Protein AF-A0A5D4U8N4-F1 (afdb_monomer_lite)

Foldseek 3Di:
DLVVLVVCVVPADQFGKDKDKFFALDDDPDDDDSVPDDHPVRVCVVNVVNQWDWDKDAPDPGMIMIIIHHDDD

Secondary structure (DSSP, 8-state):
-HHHHHHHHHHS-TT--EEEEEE-SS--SSSS-GGG---HHHHHHHHHHTTEEEEEEEEETTEEEEEEEEPP-

Organism: NCBI:txid189382

Structure (mmCIF, N/CA/C/O backbone):
data_AF-A0A5D4U8N4-F1
#
_entry.id   AF-A0A5D4U8N4-F1
#
loop_
_atom_site.group_PDB
_atom_site.id
_atom_site.type_symbol
_atom_site.label_atom_id
_atom_site.label_alt_id
_atom_site.label_comp_id
_atom_site.label_asym_id
_atom_site.label_entity_id
_atom_site.label_seq_id
_atom_site.pdbx_PDB_ins_code
_atom_site.Cartn_x
_atom_site.Cartn_y
_atom_site.Cartn_z
_atom_site.occupancy
_atom_site.B_iso_or_equiv
_atom_site.auth_seq_id
_atom_site.auth_comp_id
_atom_site.auth_asym_id
_atom_site.auth_atom_id
_atom_site.pdbx_PDB_model_num
ATOM 1 N N . MET A 1 1 ? 9.710 -0.953 9.414 1.00 63.28 1 MET A N 1
ATOM 2 C CA . MET A 1 1 ? 8.270 -1.177 9.163 1.00 63.28 1 MET A CA 1
ATOM 3 C C . MET A 1 1 ? 7.482 -1.254 10.466 1.00 63.28 1 MET A C 1
ATOM 5 O O . MET A 1 1 ? 6.735 -0.326 10.717 1.00 63.28 1 MET A O 1
ATOM 9 N N . ILE A 1 2 ? 7.716 -2.242 11.344 1.00 71.50 2 ILE A N 1
ATOM 10 C CA . ILE A 1 2 ? 6.929 -2.443 12.587 1.00 71.50 2 ILE A CA 1
ATOM 11 C C . ILE A 1 2 ? 6.773 -1.165 13.433 1.00 71.50 2 ILE A C 1
ATOM 13 O O . ILE A 1 2 ? 5.656 -0.798 13.775 1.00 71.50 2 ILE A O 1
ATOM 17 N N . LYS A 1 3 ? 7.866 -0.434 13.702 1.00 80.94 3 LYS A N 1
ATOM 18 C CA . LYS A 1 3 ? 7.789 0.828 14.459 1.00 80.94 3 LYS A CA 1
ATOM 19 C C . LYS A 1 3 ? 6.926 1.890 13.764 1.00 80.94 3 LYS A C 1
ATOM 21 O O . LYS A 1 3 ? 6.139 2.550 14.421 1.00 80.94 3 LYS A O 1
ATOM 26 N N . VAL A 1 4 ? 7.049 2.026 12.442 1.00 83.06 4 VAL A N 1
ATOM 27 C CA . VAL A 1 4 ? 6.280 3.011 11.662 1.00 83.06 4 VAL A CA 1
ATOM 28 C C . VAL A 1 4 ? 4.789 2.691 11.724 1.00 83.06 4 VAL A C 1
ATOM 30 O O . VAL A 1 4 ? 3.985 3.589 11.926 1.00 83.06 4 VAL A O 1
ATOM 33 N N . PHE A 1 5 ? 4.409 1.418 11.614 1.00 82.81 5 PHE A N 1
ATOM 34 C CA . PHE A 1 5 ? 3.006 1.016 11.724 1.00 82.81 5 PHE A CA 1
ATOM 35 C C . PHE A 1 5 ? 2.437 1.223 13.123 1.00 82.81 5 PHE A C 1
ATOM 37 O O . PHE A 1 5 ? 1.298 1.663 13.236 1.00 82.81 5 PHE A O 1
ATOM 44 N N . GLN A 1 6 ? 3.229 0.979 14.169 1.00 83.88 6 GLN A N 1
ATOM 45 C CA . GLN A 1 6 ? 2.816 1.272 15.538 1.00 83.88 6 GLN A CA 1
ATOM 46 C C . GLN A 1 6 ? 2.631 2.778 15.761 1.00 83.88 6 GLN A C 1
ATOM 48 O O . GLN A 1 6 ? 1.574 3.198 16.219 1.00 83.88 6 GLN A O 1
ATOM 53 N N . ASP A 1 7 ? 3.612 3.594 15.365 1.00 86.31 7 ASP A N 1
ATOM 54 C CA . ASP A 1 7 ? 3.528 5.053 15.493 1.00 86.31 7 ASP A CA 1
ATOM 55 C C . ASP A 1 7 ? 2.290 5.592 14.742 1.00 86.31 7 ASP A 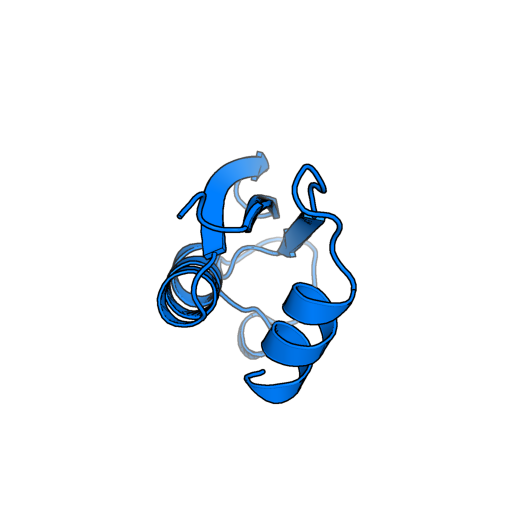C 1
ATOM 57 O O . ASP A 1 7 ? 1.560 6.443 15.247 1.00 86.31 7 ASP A O 1
ATOM 61 N N . LEU A 1 8 ? 2.007 5.059 13.548 1.00 81.75 8 LEU A N 1
ATOM 62 C CA . LEU A 1 8 ? 0.840 5.448 12.756 1.00 81.75 8 LEU A CA 1
ATOM 63 C C . LEU A 1 8 ? -0.477 4.971 13.363 1.00 81.75 8 LEU A C 1
ATOM 65 O O . LEU A 1 8 ? -1.452 5.719 13.333 1.00 81.75 8 LEU A O 1
ATOM 69 N N . HIS A 1 9 ? -0.514 3.766 13.931 1.00 84.81 9 HIS A N 1
ATOM 70 C CA . HIS A 1 9 ? -1.675 3.284 14.673 1.00 84.81 9 HIS A CA 1
ATOM 71 C C . HIS A 1 9 ? -2.005 4.237 15.828 1.00 84.81 9 HIS A C 1
ATOM 73 O O . HIS A 1 9 ? -3.164 4.601 16.023 1.00 84.81 9 HIS A O 1
ATOM 79 N N . ASP A 1 10 ? -0.985 4.679 16.561 1.00 86.69 10 ASP A N 1
ATOM 80 C CA . ASP A 1 10 ? -1.155 5.526 17.739 1.00 86.69 10 ASP A CA 1
ATOM 81 C C . ASP A 1 10 ? -1.539 6.969 17.366 1.00 86.69 10 ASP A C 1
ATOM 83 O O . ASP A 1 10 ? -2.289 7.620 18.094 1.00 86.69 10 ASP A O 1
ATOM 87 N N . MET A 1 11 ? -1.084 7.464 16.209 1.00 87.38 11 MET A N 1
ATOM 88 C CA . MET A 1 11 ? -1.430 8.796 15.697 1.00 87.38 11 MET A CA 1
ATOM 89 C C . MET A 1 11 ? -2.796 8.864 15.001 1.00 87.38 11 MET A C 1
ATOM 91 O O . MET A 1 11 ? -3.423 9.928 14.982 1.00 87.38 11 MET A O 1
ATOM 95 N N . LEU A 1 12 ? -3.254 7.772 14.381 1.00 88.38 12 LEU A N 1
ATOM 96 C CA . LEU A 1 12 ? -4.511 7.762 13.639 1.00 88.38 12 LEU A CA 1
ATOM 97 C C . LEU A 1 12 ? -5.694 7.851 14.615 1.00 88.38 12 LEU A C 1
ATOM 99 O O . LEU A 1 12 ? -5.775 7.102 15.589 1.00 88.38 12 LEU A O 1
ATOM 103 N N . LYS A 1 13 ? -6.636 8.762 14.349 1.00 90.50 13 LYS A N 1
ATOM 104 C CA . LYS A 1 13 ? -7.912 8.813 15.082 1.00 90.50 13 LYS A CA 1
ATOM 105 C C . LYS A 1 13 ? -8.700 7.519 14.862 1.00 90.50 13 LYS A C 1
ATOM 107 O O . LYS A 1 13 ? -8.481 6.830 13.870 1.00 90.50 13 LYS A O 1
ATOM 112 N N . GLU A 1 14 ? -9.637 7.213 15.754 1.00 88.56 14 GLU A N 1
ATOM 113 C CA . GLU A 1 14 ? -10.458 5.994 15.658 1.00 88.56 14 GLU A CA 1
ATOM 114 C C . GLU A 1 14 ? -11.220 5.880 14.326 1.00 88.56 14 GLU A C 1
ATOM 116 O O . GLU A 1 14 ? -11.304 4.800 13.750 1.00 88.56 14 GLU A O 1
ATOM 121 N N . ASP A 1 15 ? -11.701 7.001 13.787 1.00 89.88 15 ASP A N 1
ATOM 122 C CA . ASP A 1 15 ? -12.363 7.116 12.481 1.00 89.88 15 ASP A CA 1
ATOM 123 C C . ASP A 1 15 ? -11.428 7.609 11.360 1.00 89.88 15 ASP A C 1
ATOM 125 O O . ASP A 1 15 ? -11.862 7.890 10.239 1.00 89.88 15 ASP A O 1
ATOM 129 N N . GLY A 1 16 ? -10.135 7.729 11.660 1.00 92.38 16 GLY A N 1
ATOM 130 C CA . GLY A 1 16 ? -9.130 8.230 10.742 1.00 92.38 16 GLY A CA 1
ATOM 131 C C . GLY A 1 16 ? -8.897 7.288 9.565 1.00 92.38 16 GLY A C 1
ATOM 132 O O . GLY A 1 16 ? -8.969 6.063 9.677 1.00 92.38 16 GLY A O 1
ATOM 133 N N . ILE A 1 17 ? -8.562 7.882 8.422 1.00 94.19 17 ILE A N 1
ATOM 134 C CA . ILE A 1 17 ? -8.173 7.161 7.213 1.00 94.19 17 ILE A CA 1
ATOM 135 C C . ILE A 1 17 ? -6.753 7.567 6.855 1.00 94.19 17 ILE A C 1
ATOM 137 O O . ILE A 1 17 ? -6.443 8.757 6.792 1.00 94.19 17 ILE A O 1
ATOM 141 N N . TRP A 1 18 ? -5.917 6.580 6.557 1.00 94.06 18 TRP A N 1
ATOM 142 C CA . TRP A 1 18 ? -4.641 6.809 5.898 1.00 94.06 18 TRP A CA 1
ATOM 143 C C . TRP A 1 18 ? -4.717 6.311 4.455 1.00 94.06 18 TRP A C 1
ATOM 145 O O . TRP A 1 18 ? -5.119 5.180 4.197 1.00 94.06 18 TRP A O 1
ATOM 155 N N . LEU A 1 19 ? -4.371 7.182 3.508 1.00 96.31 19 LEU A N 1
ATOM 156 C CA . LEU A 1 19 ? -4.238 6.839 2.098 1.00 96.31 19 LEU A CA 1
ATOM 157 C C . LEU A 1 19 ? -2.755 6.705 1.754 1.00 96.31 19 LEU A C 1
ATOM 159 O O . LEU A 1 19 ? -1.990 7.653 1.931 1.00 96.31 19 LEU 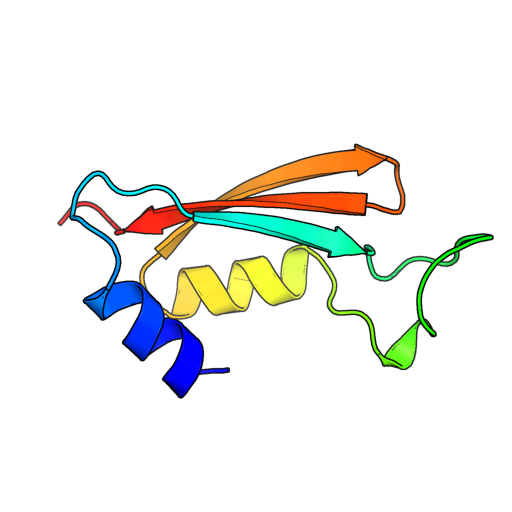A O 1
ATOM 163 N N . ILE A 1 20 ? -2.375 5.543 1.235 1.00 96.81 20 ILE A N 1
ATOM 164 C CA . ILE A 1 20 ? -1.044 5.278 0.690 1.00 96.81 20 ILE A CA 1
ATOM 165 C C . ILE A 1 20 ? -1.154 5.275 -0.829 1.00 96.81 20 ILE A C 1
ATOM 167 O O . ILE A 1 20 ? -2.061 4.644 -1.367 1.00 96.81 20 ILE A O 1
ATOM 171 N N . LEU A 1 21 ? -0.231 5.962 -1.500 1.00 98.00 21 LEU A N 1
ATOM 172 C CA . LEU A 1 21 ? -0.036 5.927 -2.947 1.00 98.00 21 LEU A CA 1
ATOM 173 C C . LEU A 1 21 ? 1.412 5.527 -3.202 1.00 98.00 21 LEU A C 1
ATOM 175 O O . LEU A 1 21 ? 2.312 6.172 -2.665 1.00 98.00 21 LEU A O 1
ATOM 179 N N . ASP A 1 22 ? 1.633 4.483 -3.993 1.00 97.56 22 ASP A N 1
ATOM 180 C CA . ASP A 1 22 ? 2.988 4.023 -4.297 1.00 97.56 22 ASP A CA 1
ATOM 181 C C . ASP A 1 22 ? 3.058 3.281 -5.639 1.00 97.56 22 ASP A C 1
ATOM 183 O O . ASP A 1 22 ? 2.039 2.967 -6.265 1.00 97.56 22 ASP A O 1
ATOM 187 N N . TRP A 1 23 ? 4.281 3.018 -6.090 1.00 98.12 23 TRP A N 1
ATOM 188 C CA . TRP A 1 23 ? 4.561 2.256 -7.297 1.00 98.12 23 TRP A CA 1
ATOM 189 C C . TRP A 1 23 ? 4.376 0.762 -7.057 1.00 98.12 23 TRP A C 1
ATOM 191 O O . TRP A 1 23 ? 4.994 0.178 -6.170 1.00 98.12 23 TRP A O 1
ATOM 201 N N . GLU A 1 24 ? 3.587 0.119 -7.915 1.00 98.25 24 GLU A N 1
ATOM 202 C CA . GLU A 1 24 ? 3.472 -1.335 -7.925 1.00 98.25 24 GLU A CA 1
ATOM 203 C C . GLU A 1 24 ? 4.803 -1.978 -8.337 1.00 98.25 24 GLU A C 1
ATOM 205 O O . GLU A 1 24 ? 5.562 -1.437 -9.157 1.00 98.25 24 GLU A O 1
ATOM 210 N N . LYS A 1 25 ? 5.081 -3.164 -7.785 1.00 98.25 25 LYS A N 1
ATOM 211 C CA . LYS A 1 25 ? 6.280 -3.949 -8.097 1.00 98.25 25 LYS A CA 1
ATOM 212 C C . LYS A 1 25 ? 6.123 -4.700 -9.423 1.00 98.25 25 LYS A C 1
ATOM 214 O O . LYS A 1 25 ? 6.163 -5.926 -9.485 1.00 98.25 25 LYS A O 1
ATOM 219 N N . VAL A 1 26 ? 5.946 -3.925 -10.485 1.00 97.38 26 VAL A N 1
ATOM 220 C CA . VAL A 1 26 ? 5.895 -4.350 -11.885 1.00 97.38 26 VAL A CA 1
ATOM 221 C C . VAL A 1 26 ? 6.820 -3.466 -12.713 1.00 97.38 26 VAL A C 1
ATOM 223 O O . VAL A 1 26 ? 7.074 -2.316 -12.352 1.00 97.38 26 VAL A O 1
ATOM 226 N N . GLU A 1 27 ? 7.312 -3.993 -13.830 1.00 97.12 27 GLU A N 1
ATOM 227 C CA . GLU A 1 27 ? 8.074 -3.202 -14.796 1.00 97.12 27 GLU A CA 1
ATOM 228 C C . GLU A 1 27 ? 7.224 -2.049 -15.347 1.00 97.12 27 GLU A C 1
ATOM 230 O O . GLU A 1 27 ? 6.044 -2.219 -15.667 1.00 97.12 27 GLU A O 1
ATOM 235 N N . SER A 1 28 ? 7.820 -0.861 -15.452 1.00 94.94 28 SER A N 1
ATOM 236 C CA . SER A 1 28 ? 7.158 0.334 -15.979 1.00 94.94 28 SER A CA 1
ATOM 237 C C . SER A 1 28 ? 8.169 1.325 -16.546 1.00 94.94 28 SER A C 1
ATOM 239 O O . SER A 1 28 ? 9.295 1.411 -16.065 1.00 94.94 28 SER A O 1
ATOM 241 N N . GLU A 1 29 ? 7.751 2.119 -17.537 1.00 93.81 29 GLU A N 1
ATOM 242 C CA . GLU A 1 29 ? 8.611 3.129 -18.183 1.00 93.81 29 GLU A CA 1
ATOM 243 C C . GLU A 1 29 ? 9.099 4.219 -17.218 1.00 93.81 29 GLU A C 1
ATOM 245 O O . GLU A 1 29 ? 10.149 4.822 -17.420 1.00 93.81 29 GLU A O 1
ATOM 250 N N . MET A 1 30 ? 8.322 4.479 -16.166 1.00 93.62 30 MET A N 1
ATOM 251 C CA . MET A 1 30 ? 8.612 5.476 -15.140 1.00 93.62 30 MET A CA 1
ATOM 252 C C . MET A 1 30 ? 8.609 4.845 -13.751 1.00 93.62 30 MET A C 1
ATOM 254 O O . MET A 1 30 ? 8.021 3.782 -13.543 1.00 93.62 30 MET A O 1
ATOM 258 N N . GLY A 1 31 ? 9.214 5.545 -12.793 1.00 94.56 31 GLY A N 1
ATOM 259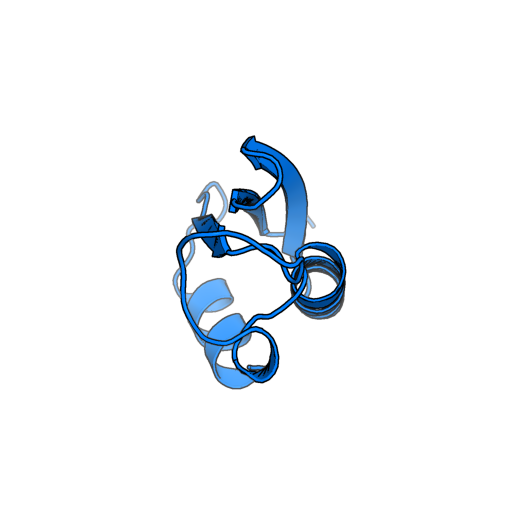 C CA . GLY A 1 31 ? 9.231 5.173 -11.381 1.00 94.56 31 GLY A CA 1
ATOM 260 C C . GLY A 1 31 ? 10.620 4.777 -10.878 1.00 94.56 31 GLY A C 1
ATOM 261 O O . GLY A 1 31 ? 11.586 4.772 -11.642 1.00 94.56 31 GLY A O 1
ATOM 262 N N . PRO A 1 32 ? 10.745 4.473 -9.578 1.00 96.00 32 PRO A N 1
ATOM 263 C CA . PRO A 1 32 ? 12.003 4.027 -8.990 1.00 96.00 32 PRO A CA 1
ATOM 264 C C . PRO A 1 32 ? 12.405 2.633 -9.513 1.00 96.00 32 PRO A C 1
ATOM 266 O O . PRO A 1 32 ? 11.557 1.925 -10.073 1.00 96.00 32 PRO A O 1
ATOM 269 N N . PRO A 1 33 ? 13.663 2.204 -9.302 1.00 97.06 33 PRO A N 1
ATOM 270 C CA . PRO A 1 33 ? 14.106 0.834 -9.574 1.00 97.06 33 PRO A CA 1
ATOM 271 C C . PRO A 1 33 ? 13.179 -0.226 -8.962 1.00 97.06 33 PRO A C 1
ATOM 273 O O . PRO A 1 33 ? 12.637 -0.025 -7.874 1.00 97.06 33 PRO A O 1
ATOM 276 N N . LEU A 1 34 ? 12.980 -1.351 -9.659 1.00 96.00 34 LEU A N 1
ATOM 277 C CA . LEU A 1 34 ? 12.006 -2.382 -9.270 1.00 96.00 34 LEU A CA 1
ATOM 278 C C . LEU A 1 34 ? 12.309 -3.022 -7.902 1.00 96.00 34 LEU A C 1
ATOM 280 O O . LEU A 1 34 ? 11.395 -3.378 -7.159 1.00 96.00 34 LEU A O 1
ATOM 284 N N . ASP A 1 35 ? 13.584 -3.164 -7.555 1.00 96.50 35 ASP A N 1
ATOM 285 C CA . ASP A 1 35 ? 14.058 -3.736 -6.291 1.00 96.50 35 ASP A CA 1
ATOM 286 C C . ASP A 1 35 ? 13.810 -2.831 -5.075 1.00 96.50 35 ASP A C 1
ATOM 288 O O . ASP A 1 35 ? 13.704 -3.330 -3.956 1.00 96.50 35 ASP A O 1
ATOM 292 N N . HIS A 1 36 ? 13.636 -1.527 -5.292 1.00 95.25 36 HIS A N 1
ATOM 293 C CA . HIS A 1 36 ? 13.245 -0.570 -4.257 1.00 95.25 36 HIS A CA 1
ATOM 294 C C . HIS A 1 36 ? 11.726 -0.541 -4.010 1.00 95.25 36 HIS A C 1
ATOM 296 O O . HIS A 1 36 ? 11.284 0.050 -3.025 1.00 95.25 36 HIS A O 1
ATOM 302 N N . ARG A 1 37 ? 10.917 -1.151 -4.889 1.00 97.50 37 ARG A N 1
ATOM 303 C CA . ARG A 1 37 ? 9.450 -1.146 -4.782 1.00 97.50 37 ARG A CA 1
ATOM 304 C C . ARG A 1 37 ? 8.942 -2.238 -3.845 1.00 97.50 37 ARG A C 1
ATOM 306 O O . ARG A 1 37 ? 9.472 -3.354 -3.793 1.00 97.50 37 ARG A O 1
ATOM 313 N N . ILE A 1 38 ? 7.846 -1.928 -3.162 1.00 97.56 38 ILE A N 1
ATOM 314 C CA . ILE A 1 38 ? 7.067 -2.868 -2.354 1.00 97.56 38 ILE A CA 1
ATOM 315 C C . ILE A 1 38 ? 5.800 -3.185 -3.146 1.00 97.56 38 ILE A C 1
ATOM 317 O O . ILE A 1 38 ? 5.157 -2.270 -3.646 1.00 97.56 38 ILE A O 1
ATOM 321 N N . SER A 1 39 ? 5.448 -4.465 -3.305 1.00 98.31 39 SER A N 1
ATOM 322 C CA . SER A 1 39 ? 4.196 -4.795 -3.994 1.00 98.31 39 SER A CA 1
ATOM 323 C C . SER A 1 39 ? 2.993 -4.395 -3.140 1.00 98.31 39 SER A C 1
ATOM 325 O O . SER A 1 39 ? 3.054 -4.478 -1.908 1.00 98.31 39 SER A O 1
ATOM 327 N N . SER A 1 40 ? 1.879 -4.027 -3.774 1.00 98.38 40 SER A N 1
ATOM 328 C CA . SER A 1 40 ? 0.642 -3.702 -3.048 1.00 98.38 40 SER A CA 1
ATOM 329 C C . SER A 1 40 ? 0.225 -4.833 -2.101 1.00 98.38 40 SER A C 1
ATOM 331 O O . SER A 1 40 ? -0.118 -4.586 -0.946 1.00 98.38 40 SER A O 1
ATOM 333 N N . GLY A 1 41 ? 0.348 -6.086 -2.550 1.00 98.25 41 GLY A N 1
ATOM 334 C CA . GLY A 1 41 ? 0.041 -7.271 -1.751 1.00 98.25 41 GLY A CA 1
ATOM 335 C C . GLY A 1 41 ? 1.001 -7.510 -0.580 1.00 98.25 41 GLY A C 1
ATOM 336 O O . GLY A 1 41 ? 0.573 -7.989 0.469 1.00 98.25 41 GLY A O 1
ATOM 337 N N . ASP A 1 42 ? 2.291 -7.188 -0.719 1.00 97.88 42 ASP A N 1
ATOM 338 C CA . ASP A 1 42 ? 3.245 -7.282 0.396 1.00 97.88 42 ASP A CA 1
ATOM 339 C C . ASP A 1 42 ? 2.975 -6.220 1.461 1.00 97.88 42 ASP A C 1
ATOM 341 O O . ASP A 1 42 ? 3.064 -6.516 2.656 1.00 97.88 42 ASP A O 1
ATOM 345 N N . LEU A 1 43 ? 2.668 -4.987 1.045 1.00 97.19 43 LEU A N 1
ATOM 346 C CA . LEU A 1 43 ? 2.362 -3.902 1.973 1.00 97.19 43 LEU A CA 1
ATOM 347 C C . LEU A 1 43 ? 1.031 -4.146 2.691 1.00 97.19 43 LEU A C 1
ATOM 349 O O . LEU A 1 43 ? 0.954 -3.981 3.907 1.00 97.19 43 LEU A O 1
ATOM 353 N N . ASP A 1 44 ? 0.018 -4.610 1.963 1.00 97.44 44 ASP A N 1
ATOM 354 C CA . ASP A 1 44 ? -1.279 -5.001 2.509 1.00 97.44 44 ASP A CA 1
ATOM 355 C C . ASP A 1 44 ? -1.157 -6.068 3.602 1.00 97.44 44 ASP A C 1
ATOM 357 O O . ASP A 1 44 ? -1.616 -5.855 4.725 1.00 97.44 44 ASP A O 1
ATOM 361 N N . ARG A 1 45 ? -0.450 -7.173 3.326 1.00 96.88 45 ARG A N 1
ATOM 362 C CA . ARG A 1 45 ? -0.209 -8.225 4.329 1.00 96.88 45 ARG A CA 1
ATOM 363 C C . ARG A 1 45 ? 0.458 -7.679 5.586 1.00 96.88 45 ARG A C 1
ATOM 365 O O . ARG A 1 45 ? 0.079 -8.051 6.696 1.00 96.88 45 ARG A O 1
ATOM 372 N N . GLN A 1 46 ? 1.444 -6.799 5.426 1.00 95.06 46 GLN A N 1
ATOM 373 C CA . GLN A 1 46 ? 2.142 -6.192 6.557 1.00 95.06 46 GLN A CA 1
ATOM 374 C C . GLN A 1 46 ? 1.220 -5.283 7.384 1.00 95.06 46 GLN A C 1
ATOM 376 O O . GLN A 1 46 ? 1.231 -5.373 8.615 1.00 95.06 46 GLN A O 1
ATOM 381 N N . LEU A 1 47 ? 0.382 -4.470 6.736 1.00 93.81 47 LEU A N 1
ATOM 382 C CA . LEU A 1 47 ? -0.607 -3.618 7.404 1.00 93.81 47 LEU A CA 1
ATOM 383 C C . LEU A 1 47 ? -1.658 -4.453 8.148 1.00 93.81 47 LEU A C 1
ATOM 385 O O . LEU A 1 47 ? -1.895 -4.218 9.333 1.00 93.81 47 LEU A O 1
ATOM 389 N N . GLN A 1 48 ? -2.223 -5.477 7.504 1.00 93.69 48 GLN A N 1
ATOM 390 C CA . GLN A 1 48 ? -3.202 -6.369 8.134 1.00 93.69 48 GLN A CA 1
ATOM 391 C C . GLN A 1 48 ? -2.608 -7.120 9.331 1.00 93.69 48 GLN A C 1
ATOM 393 O O . GLN A 1 48 ? -3.215 -7.163 10.401 1.00 93.69 48 GLN A O 1
ATOM 398 N N . SER A 1 49 ? -1.378 -7.635 9.200 1.00 92.62 49 SER A N 1
ATOM 399 C CA . SER A 1 49 ? -0.665 -8.283 10.314 1.00 92.62 49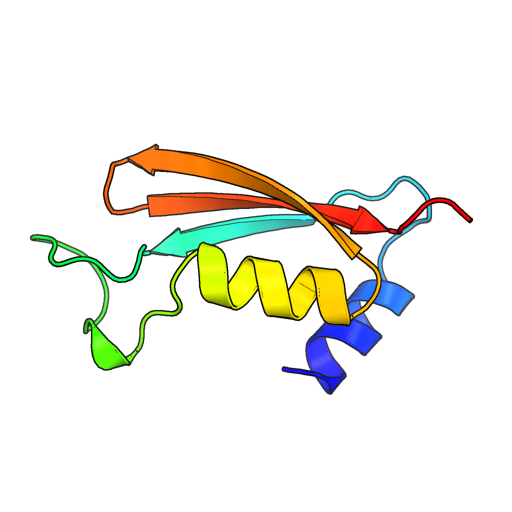 SER A CA 1
ATOM 400 C C . SER A 1 49 ? -0.382 -7.339 11.491 1.00 92.62 49 SER A C 1
ATOM 402 O O . SER A 1 49 ? -0.164 -7.799 12.609 1.00 92.62 49 SER A O 1
ATOM 404 N N . SER A 1 50 ? -0.428 -6.024 11.249 1.00 89.94 50 SER A N 1
ATOM 405 C CA . SER A 1 50 ? -0.241 -4.972 12.254 1.00 89.94 50 SER A CA 1
ATOM 406 C C . SER A 1 50 ? -1.564 -4.450 12.838 1.00 89.94 50 SER A C 1
ATOM 408 O O . SER A 1 50 ? -1.554 -3.472 13.578 1.00 89.94 50 SER A O 1
ATOM 410 N N . GLY A 1 51 ? -2.702 -5.086 12.533 1.00 90.12 51 GLY A N 1
ATOM 411 C CA . GLY A 1 51 ? -4.004 -4.748 13.122 1.00 90.12 51 GLY A CA 1
ATOM 412 C C . GLY A 1 51 ? -4.803 -3.674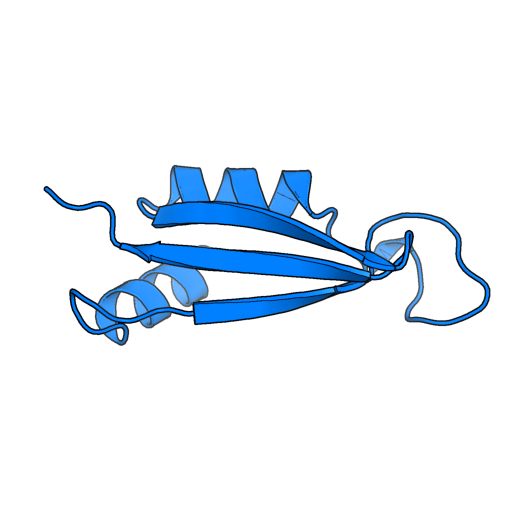 12.377 1.00 90.12 51 GLY A C 1
ATOM 413 O O . GLY A 1 51 ? -5.718 -3.086 12.958 1.00 90.12 51 GLY A O 1
ATOM 414 N N . PHE A 1 52 ? -4.485 -3.424 11.107 1.00 92.69 52 PHE A N 1
ATOM 415 C CA . PHE A 1 52 ? -5.265 -2.533 10.250 1.00 92.69 52 PHE A CA 1
ATOM 416 C C . PHE A 1 52 ? -6.220 -3.292 9.324 1.00 92.69 52 PHE A C 1
ATOM 418 O O . PHE A 1 52 ? -5.970 -4.435 8.944 1.00 92.69 52 PHE A O 1
ATOM 425 N N . HIS A 1 53 ? -7.276 -2.602 8.901 1.00 94.81 53 HIS A N 1
ATOM 426 C CA . HIS A 1 53 ? -8.127 -2.996 7.788 1.00 94.81 53 HIS A CA 1
ATOM 427 C C . HIS A 1 53 ? -7.747 -2.186 6.548 1.00 94.81 53 HIS A C 1
ATOM 429 O O . HIS A 1 53 ? -7.516 -0.975 6.636 1.00 94.81 53 HIS A O 1
ATOM 435 N N . THR A 1 54 ? -7.705 -2.840 5.393 1.00 96.75 54 THR A N 1
ATOM 436 C CA . THR A 1 54 ? -7.190 -2.262 4.152 1.00 96.75 54 THR A CA 1
ATOM 437 C C . THR A 1 54 ? -8.106 -2.534 2.962 1.00 96.75 54 THR A C 1
ATOM 439 O O . THR A 1 54 ? -8.717 -3.594 2.843 1.00 96.75 54 THR A O 1
ATOM 442 N N . ILE A 1 55 ? -8.178 -1.562 2.051 1.00 98.06 55 ILE A N 1
ATOM 443 C CA . ILE A 1 55 ? -8.770 -1.708 0.716 1.00 98.06 55 ILE A CA 1
ATOM 444 C C . ILE A 1 55 ? -7.708 -1.298 -0.301 1.00 98.06 55 ILE A C 1
ATOM 446 O O . ILE A 1 55 ? -7.205 -0.175 -0.241 1.00 98.06 55 ILE A O 1
ATOM 450 N N . ILE A 1 56 ? -7.390 -2.194 -1.233 1.00 98.25 56 ILE A N 1
ATOM 451 C CA . ILE A 1 56 ? -6.394 -1.974 -2.288 1.00 98.25 56 ILE A CA 1
ATOM 452 C C . ILE A 1 56 ? -7.102 -1.666 -3.608 1.00 98.25 56 ILE A C 1
ATOM 454 O O . ILE A 1 56 ? -8.142 -2.250 -3.915 1.00 98.25 56 ILE A O 1
ATOM 458 N N . GLY A 1 57 ? -6.503 -0.802 -4.420 1.00 98.19 57 GLY A N 1
ATOM 459 C CA . GLY A 1 57 ? -6.809 -0.716 -5.842 1.00 98.19 57 GLY A CA 1
ATOM 460 C C . GLY A 1 57 ? -5.674 -0.075 -6.628 1.00 98.19 57 GLY A C 1
ATOM 461 O O . GLY A 1 57 ? -4.621 0.247 -6.080 1.00 98.19 57 GLY A O 1
ATOM 462 N N . HIS A 1 58 ? -5.902 0.137 -7.922 1.00 98.25 58 HIS A N 1
ATOM 463 C CA . HIS A 1 58 ? -4.908 0.687 -8.841 1.00 98.25 58 HIS A CA 1
ATOM 464 C C . HIS A 1 58 ? -5.469 1.919 -9.543 1.00 98.25 58 HIS A C 1
ATOM 466 O O . HIS A 1 58 ? -6.548 1.867 -10.129 1.00 98.25 58 HIS A O 1
ATOM 472 N N . LEU A 1 59 ? -4.728 3.030 -9.486 1.00 96.62 59 LEU A N 1
ATOM 473 C CA . LEU A 1 59 ? -5.009 4.222 -10.303 1.00 96.62 59 LEU A CA 1
ATOM 474 C C . LEU A 1 59 ? -4.436 4.059 -11.718 1.00 96.62 59 LEU A C 1
ATOM 476 O O . LEU A 1 59 ? -4.944 4.630 -12.679 1.00 96.62 59 LEU A O 1
ATOM 480 N N . HIS A 1 60 ? -3.367 3.271 -11.825 1.00 96.88 60 HIS A N 1
ATOM 481 C CA . HIS A 1 60 ? -2.684 2.866 -13.047 1.00 96.88 60 HIS A CA 1
ATOM 482 C C . HIS A 1 60 ? -2.086 1.467 -12.807 1.00 96.88 60 HIS A C 1
ATOM 484 O O . HIS A 1 60 ? -1.776 1.159 -11.656 1.00 96.88 60 HIS A O 1
ATOM 490 N N . PRO A 1 61 ? -1.843 0.624 -13.829 1.00 96.31 61 PRO A N 1
ATOM 491 C CA . PRO A 1 61 ? -1.213 -0.687 -13.625 1.00 96.31 61 PRO A CA 1
ATOM 492 C C . PRO A 1 61 ? 0.100 -0.665 -12.823 1.00 96.31 61 PRO A C 1
ATOM 494 O O . PRO A 1 61 ? 0.424 -1.639 -12.157 1.00 96.31 61 PRO A O 1
ATOM 497 N N . SER A 1 62 ? 0.838 0.450 -12.854 1.00 97.69 62 SER A N 1
ATOM 498 C CA . SER A 1 62 ? 2.089 0.639 -12.104 1.00 97.69 62 SER A CA 1
ATOM 499 C C . SER A 1 62 ? 1.954 1.477 -10.826 1.00 97.69 62 SER A C 1
ATOM 501 O O . SER A 1 62 ? 2.972 1.760 -10.201 1.00 97.69 62 SER A O 1
ATOM 503 N N . VAL A 1 63 ? 0.750 1.928 -10.453 1.00 98.00 63 VAL A N 1
ATOM 504 C CA . VAL A 1 63 ? 0.516 2.794 -9.283 1.00 98.00 63 VAL A CA 1
ATOM 505 C C . VAL A 1 63 ? -0.704 2.301 -8.515 1.00 98.00 63 VAL A C 1
ATOM 507 O O . VAL A 1 63 ? -1.838 2.387 -9.002 1.00 98.00 63 VAL A O 1
ATOM 510 N N . TYR A 1 64 ? -0.473 1.818 -7.298 1.00 98.50 64 TYR A N 1
ATOM 511 C CA . TYR A 1 64 ? -1.536 1.362 -6.414 1.00 98.50 64 TYR A CA 1
ATOM 512 C C . TYR A 1 64 ? -1.898 2.417 -5.373 1.00 98.50 64 TYR A C 1
ATOM 514 O O . TYR A 1 64 ? -1.121 3.319 -5.051 1.00 98.50 64 TYR A O 1
ATOM 522 N N . TYR A 1 65 ? -3.092 2.258 -4.815 1.00 98.62 65 TYR A N 1
ATOM 523 C CA . TYR A 1 65 ? -3.491 2.901 -3.579 1.00 98.62 65 TYR A CA 1
ATOM 524 C C . TYR A 1 65 ? -3.887 1.858 -2.535 1.00 98.62 65 TYR A C 1
ATOM 526 O O . TYR A 1 65 ? -4.426 0.802 -2.871 1.00 98.62 65 TYR A O 1
ATOM 534 N N . ILE A 1 66 ? -3.657 2.177 -1.262 1.00 98.31 66 ILE A N 1
ATOM 535 C CA . ILE A 1 66 ? -4.213 1.427 -0.131 1.00 98.31 66 ILE A CA 1
ATOM 536 C C . ILE A 1 66 ? -4.911 2.414 0.798 1.00 98.31 66 ILE A C 1
ATOM 538 O O . ILE A 1 66 ? -4.297 3.357 1.298 1.00 98.31 66 ILE A O 1
ATOM 542 N N . VAL A 1 67 ? -6.204 2.196 1.024 1.00 97.62 67 VAL A N 1
ATOM 543 C CA . VAL A 1 67 ? -6.973 2.876 2.070 1.00 97.62 67 VAL A CA 1
ATOM 544 C C . VAL A 1 67 ? -6.841 2.055 3.343 1.00 97.62 67 VAL A C 1
ATOM 546 O O . VAL A 1 67 ? -7.258 0.901 3.361 1.00 97.62 67 VAL A O 1
ATOM 549 N N . VAL A 1 68 ? -6.285 2.644 4.398 1.00 95.88 68 VAL A N 1
ATOM 550 C CA . VAL A 1 68 ? -6.006 1.996 5.684 1.00 95.88 68 VAL A CA 1
ATOM 551 C C . VAL A 1 68 ? -6.891 2.598 6.773 1.00 95.88 68 VAL A C 1
ATOM 553 O O . VAL A 1 68 ? -7.016 3.821 6.881 1.00 95.88 68 VAL A O 1
ATOM 556 N N . ARG A 1 69 ? -7.493 1.739 7.598 1.00 95.06 69 ARG A N 1
ATOM 557 C CA . ARG A 1 69 ? -8.282 2.102 8.784 1.00 95.06 69 ARG A CA 1
ATOM 558 C C . ARG A 1 69 ? -7.880 1.229 9.969 1.00 95.06 69 ARG A C 1
ATOM 560 O O . ARG A 1 69 ? -7.412 0.108 9.773 1.00 95.06 69 ARG A O 1
ATOM 567 N N . LYS A 1 70 ? -8.089 1.710 11.197 1.00 91.38 70 LYS A N 1
ATOM 568 C CA . LYS A 1 70 ? -7.998 0.845 12.384 1.00 91.38 70 LYS A CA 1
ATOM 569 C C . LYS A 1 70 ? -9.039 -0.272 12.297 1.00 91.38 70 LYS A C 1
ATOM 571 O O . LYS A 1 70 ? -10.144 -0.052 11.796 1.00 91.38 70 LYS A O 1
ATOM 576 N N . ASN A 1 71 ? -8.702 -1.455 12.805 1.00 82.19 71 ASN A N 1
ATOM 577 C CA . ASN A 1 71 ? -9.710 -2.482 13.036 1.00 82.19 71 ASN A CA 1
ATOM 578 C C . ASN A 1 71 ? -10.689 -1.984 14.101 1.00 82.19 71 ASN A C 1
ATOM 580 O O . ASN A 1 71 ? -10.280 -1.608 15.200 1.00 82.19 71 ASN A O 1
ATOM 584 N N . ILE A 1 72 ? -11.981 -1.987 13.775 1.00 65.56 72 ILE A N 1
ATOM 585 C CA . ILE A 1 72 ? -13.026 -1.729 14.764 1.00 65.56 72 ILE A CA 1
ATOM 586 C C . ILE A 1 72 ? -13.042 -2.950 15.690 1.00 65.56 72 ILE A C 1
ATOM 588 O O . ILE A 1 72 ? -13.231 -4.072 15.215 1.00 65.56 72 ILE A O 1
ATOM 592 N N . ARG A 1 73 ? -12.749 -2.734 16.977 1.00 58.00 73 ARG A N 1
ATOM 593 C CA . ARG A 1 73 ? -12.912 -3.758 18.016 1.00 58.00 73 ARG A CA 1
ATOM 594 C C . ARG A 1 73 ? -14.381 -4.098 18.227 1.00 58.00 73 ARG A C 1
ATOM 596 O O . ARG A 1 73 ? -15.209 -3.163 18.152 1.00 58.00 73 ARG A O 1
#

Sequence (73 aa):
MIKVFQDLHDMLKEDGIWLILDWE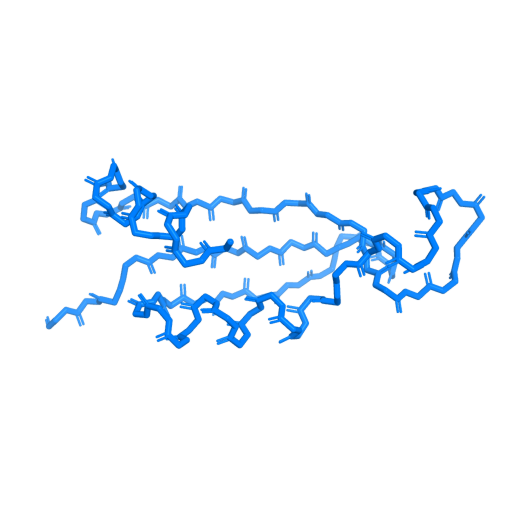KVESEMGPPLDHRISSGDLDRQLQSSGFHTIIGHLHPSVYYIVVRKNIR

InterPro domains:
  IPR029063 S-adenosyl-L-methionine-dependent methyltransferase superfamily [G3DSA:3.40.50.150] (1-69)

pLDDT: mean 92.39, std 8.3, range [58.0, 98.62]

Radius of gyration: 12.95 Å; chains: 1; bounding box: 27×17×36 Å